Protein AF-A0A258LFC5-F1 (afdb_monomer_lite)

Structure (mmCIF, N/CA/C/O backbone):
data_AF-A0A258LFC5-F1
#
_entry.id   AF-A0A258LFC5-F1
#
loop_
_atom_site.group_PDB
_atom_site.id
_atom_site.type_symbol
_atom_site.label_atom_id
_atom_site.label_alt_id
_atom_site.label_comp_id
_atom_site.label_asym_id
_atom_site.label_entity_id
_atom_site.label_seq_id
_atom_site.pdbx_PDB_ins_code
_atom_site.Cartn_x
_atom_site.Cartn_y
_atom_site.Cartn_z
_atom_site.occupancy
_atom_site.B_iso_or_equiv
_atom_site.auth_seq_id
_atom_site.auth_comp_id
_atom_site.auth_asym_id
_atom_site.auth_atom_id
_atom_site.pdbx_PDB_model_num
ATOM 1 N N . LYS A 1 1 ? 12.506 7.052 -19.340 1.00 62.56 1 LYS A N 1
ATOM 2 C CA . LYS A 1 1 ? 12.121 6.860 -17.921 1.00 62.56 1 LYS A CA 1
ATOM 3 C C . LYS A 1 1 ? 11.369 8.107 -17.477 1.00 62.56 1 LYS A C 1
ATOM 5 O O . LYS A 1 1 ? 11.864 9.192 -17.758 1.00 62.56 1 LYS A O 1
ATOM 10 N N . ALA A 1 2 ? 10.180 7.971 -16.891 1.00 72.69 2 ALA A N 1
ATOM 11 C CA . ALA A 1 2 ? 9.405 9.106 -16.388 1.00 72.69 2 ALA A CA 1
ATOM 12 C C . ALA A 1 2 ? 10.000 9.558 -15.043 1.00 72.69 2 ALA A C 1
ATOM 14 O O . ALA A 1 2 ? 9.606 9.068 -13.994 1.00 72.69 2 ALA A O 1
ATOM 15 N N . ILE A 1 3 ? 11.028 10.407 -15.094 1.00 89.56 3 ILE A N 1
ATOM 16 C CA . ILE A 1 3 ? 11.661 11.010 -13.914 1.00 89.56 3 ILE A CA 1
ATOM 17 C C . ILE A 1 3 ? 11.184 12.461 -13.855 1.00 89.56 3 ILE A C 1
ATOM 19 O O . ILE A 1 3 ? 11.328 13.193 -14.834 1.00 89.56 3 ILE A O 1
ATOM 23 N N . MET A 1 4 ? 10.588 12.851 -12.731 1.00 89.81 4 MET A N 1
ATOM 24 C CA . MET A 1 4 ? 10.100 14.210 -12.481 1.00 89.81 4 MET A CA 1
ATOM 25 C C . MET A 1 4 ? 11.083 14.982 -11.592 1.00 89.81 4 MET A C 1
ATOM 27 O O . MET A 1 4 ? 12.017 14.407 -11.030 1.00 89.81 4 MET A O 1
ATOM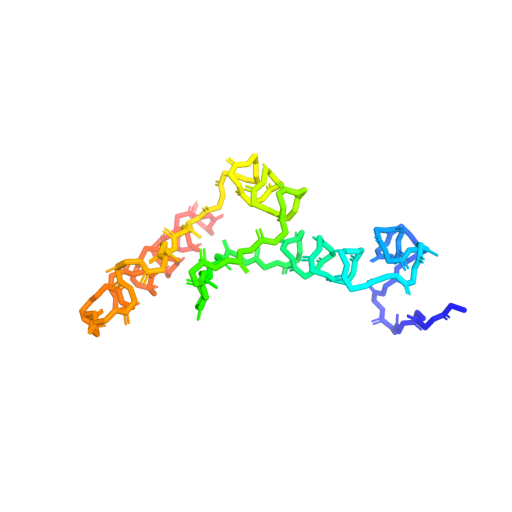 31 N N . ASN A 1 5 ? 10.881 16.295 -11.455 1.00 94.12 5 ASN A N 1
ATOM 32 C CA . ASN A 1 5 ? 11.672 17.109 -10.530 1.00 94.12 5 ASN A CA 1
ATOM 33 C C . ASN A 1 5 ? 11.622 16.514 -9.112 1.00 94.12 5 ASN A C 1
ATOM 35 O O . ASN A 1 5 ? 10.545 16.203 -8.613 1.00 94.12 5 ASN A O 1
ATOM 39 N N . GLY A 1 6 ? 12.790 16.365 -8.481 1.00 91.31 6 GLY A N 1
ATOM 40 C CA . GLY A 1 6 ? 12.928 15.732 -7.164 1.00 91.31 6 GLY A CA 1
ATOM 41 C C . GLY A 1 6 ? 13.106 14.210 -7.196 1.00 91.31 6 GLY A C 1
ATOM 42 O O . GLY A 1 6 ? 13.292 13.604 -6.146 1.00 91.31 6 GLY A O 1
ATOM 43 N N . MET A 1 7 ? 13.100 13.580 -8.376 1.00 93.25 7 MET A N 1
ATOM 44 C CA . MET A 1 7 ? 13.358 12.147 -8.522 1.00 93.25 7 MET A CA 1
ATOM 45 C C . MET A 1 7 ? 14.728 11.862 -9.140 1.00 93.25 7 MET A C 1
ATOM 47 O O . MET A 1 7 ? 15.233 12.629 -9.959 1.00 93.25 7 MET A O 1
ATOM 51 N N . ASN A 1 8 ? 15.299 10.709 -8.796 1.00 93.38 8 ASN A N 1
ATOM 52 C CA . ASN A 1 8 ? 16.454 10.137 -9.480 1.00 93.38 8 ASN A CA 1
ATOM 53 C C . ASN A 1 8 ? 16.068 8.803 -10.155 1.00 93.38 8 ASN A C 1
ATOM 55 O O . ASN A 1 8 ? 14.915 8.368 -10.108 1.00 93.38 8 ASN A O 1
ATOM 59 N N . ALA A 1 9 ? 17.023 8.162 -10.831 1.00 92.56 9 ALA A N 1
ATOM 60 C CA . ALA A 1 9 ? 16.763 6.911 -11.542 1.00 92.56 9 ALA A CA 1
ATOM 61 C C . ALA A 1 9 ? 16.452 5.728 -10.607 1.00 92.56 9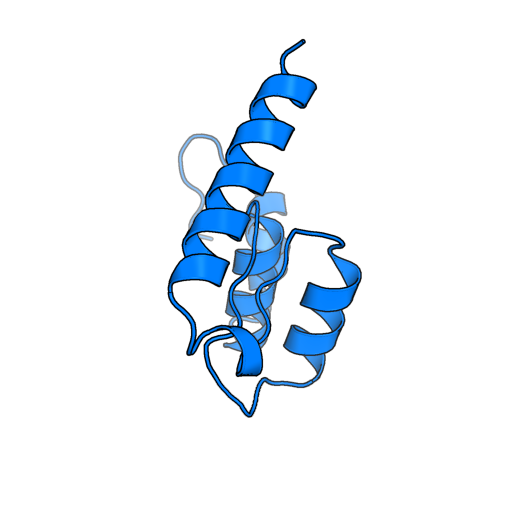 ALA A C 1
ATOM 63 O O . ALA A 1 9 ? 15.660 4.865 -10.996 1.00 92.56 9 ALA A O 1
ATOM 64 N N . GLU A 1 10 ? 17.035 5.710 -9.404 1.00 92.94 10 GLU A N 1
ATOM 65 C CA . GLU A 1 10 ? 16.831 4.675 -8.378 1.00 92.94 10 GLU A CA 1
ATOM 66 C C . GLU A 1 10 ? 15.371 4.660 -7.921 1.00 92.94 10 GLU A C 1
ATOM 68 O O . GLU A 1 10 ? 14.787 3.594 -7.750 1.00 92.94 10 GLU A O 1
ATOM 73 N N . HIS A 1 11 ? 14.716 5.830 -7.884 1.00 92.25 11 HIS A N 1
ATOM 74 C CA . HIS A 1 11 ? 13.296 5.915 -7.535 1.00 92.25 11 HIS A CA 1
ATOM 75 C C . HIS A 1 11 ? 12.358 5.161 -8.491 1.00 92.25 11 HIS A C 1
ATOM 77 O O . HIS A 1 11 ? 11.197 4.915 -8.178 1.00 92.25 11 HIS A O 1
ATOM 83 N N . THR A 1 12 ? 12.845 4.812 -9.685 1.00 92.19 12 THR A N 1
ATOM 84 C CA . THR A 1 12 ? 12.066 4.094 -10.702 1.00 92.19 12 THR A CA 1
ATOM 85 C C . THR A 1 12 ? 12.503 2.641 -10.884 1.00 92.19 12 THR A C 1
ATOM 87 O O . THR A 1 12 ? 11.936 1.940 -11.719 1.00 92.19 12 THR A O 1
ATOM 90 N N . GLU A 1 13 ? 13.510 2.179 -10.139 1.00 93.19 13 GLU A N 1
ATOM 91 C CA . GLU A 1 13 ? 14.136 0.869 -10.351 1.00 93.19 13 GLU A CA 1
ATOM 92 C C . GLU A 1 13 ? 13.151 -0.284 -10.151 1.00 93.19 13 GLU A C 1
ATOM 94 O O . GLU A 1 13 ? 13.062 -1.176 -10.996 1.00 93.19 13 GLU A O 1
ATOM 99 N N . MET A 1 14 ? 12.326 -0.205 -9.106 1.00 92.88 14 MET A N 1
ATOM 100 C CA . MET A 1 14 ? 11.329 -1.229 -8.783 1.00 92.88 14 MET A CA 1
ATOM 101 C C . MET A 1 14 ? 10.231 -1.383 -9.848 1.00 92.88 14 MET A C 1
ATOM 103 O O . MET A 1 14 ? 9.566 -2.409 -9.903 1.00 92.88 14 MET A O 1
ATOM 107 N N . TYR A 1 15 ? 10.068 -0.392 -10.729 1.00 93.75 15 TYR A N 1
ATOM 108 C CA . TYR A 1 15 ? 9.084 -0.407 -11.813 1.00 93.75 15 TYR A CA 1
ATOM 109 C C . TYR A 1 15 ? 9.656 -0.918 -13.146 1.00 93.75 15 TYR A C 1
ATOM 111 O O . TYR A 1 15 ? 8.940 -0.947 -14.148 1.00 93.75 15 TYR A O 1
ATOM 119 N N . SER A 1 16 ? 10.945 -1.276 -13.194 1.00 93.19 16 SER A N 1
ATOM 120 C CA . SER A 1 16 ? 11.671 -1.559 -14.442 1.00 93.19 16 SER A CA 1
ATOM 121 C C . SER A 1 16 ? 11.111 -2.735 -15.246 1.00 93.19 16 SER A C 1
ATOM 123 O O . SER A 1 16 ? 11.130 -2.678 -16.475 1.00 93.19 16 SER A O 1
ATOM 125 N N . ASP A 1 17 ? 10.531 -3.728 -14.572 1.00 95.25 17 ASP A N 1
ATOM 126 C CA . ASP A 1 17 ? 9.916 -4.895 -15.214 1.00 95.25 17 ASP A CA 1
ATOM 127 C C . ASP A 1 17 ? 8.585 -4.579 -15.920 1.00 95.25 17 ASP A C 1
ATOM 129 O O . ASP A 1 17 ? 8.081 -5.405 -16.678 1.00 95.25 17 ASP A O 1
ATOM 133 N N . ALA A 1 18 ? 8.001 -3.394 -15.694 1.00 94.62 18 ALA A N 1
ATOM 134 C CA . ALA A 1 18 ? 6.764 -2.929 -16.333 1.00 94.62 18 ALA A CA 1
A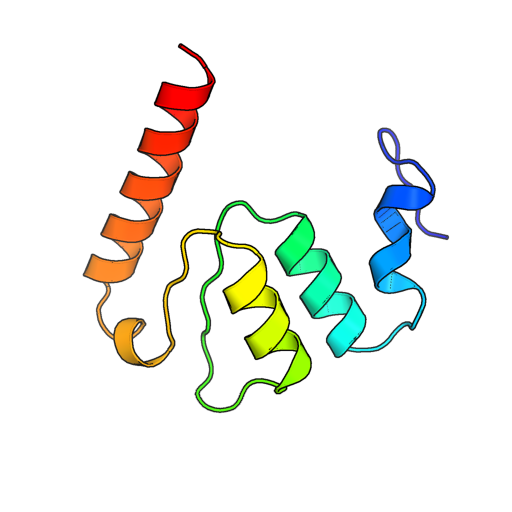TOM 135 C C . ALA A 1 18 ? 5.567 -3.903 -16.212 1.00 94.62 18 ALA A C 1
ATOM 137 O O . ALA A 1 18 ? 4.708 -3.970 -17.093 1.00 94.62 18 ALA A O 1
ATOM 138 N N . THR A 1 19 ? 5.491 -4.650 -15.107 1.00 97.19 19 THR A N 1
ATOM 139 C CA . THR A 1 19 ? 4.379 -5.554 -14.781 1.00 97.19 19 THR A CA 1
ATOM 140 C C . THR A 1 19 ? 3.459 -4.956 -13.716 1.00 97.19 19 THR A C 1
ATOM 142 O O . THR A 1 19 ? 3.843 -4.051 -12.975 1.00 97.19 19 THR A O 1
ATOM 145 N N . ASN A 1 20 ? 2.249 -5.507 -13.575 1.00 96.56 20 ASN A N 1
ATOM 146 C CA . ASN A 1 20 ? 1.353 -5.145 -12.469 1.00 96.56 20 ASN A CA 1
ATOM 147 C C . ASN A 1 20 ? 1.993 -5.428 -11.101 1.00 96.56 20 ASN A C 1
ATOM 149 O O . ASN A 1 20 ? 1.807 -4.654 -10.166 1.00 96.56 20 ASN A O 1
ATOM 153 N N . THR A 1 21 ? 2.768 -6.512 -10.988 1.00 97.62 21 THR A N 1
ATOM 154 C CA . THR A 1 21 ? 3.520 -6.828 -9.769 1.00 97.62 21 THR A CA 1
ATOM 155 C C . THR A 1 21 ? 4.519 -5.721 -9.465 1.00 97.62 21 THR A C 1
ATOM 157 O O . THR A 1 21 ? 4.423 -5.123 -8.402 1.00 97.62 21 THR A O 1
ATOM 160 N N . ALA A 1 22 ? 5.393 -5.367 -10.413 1.00 97.44 22 ALA A N 1
ATOM 161 C CA . ALA A 1 22 ? 6.378 -4.295 -10.248 1.00 97.44 22 ALA A CA 1
ATOM 162 C C . ALA A 1 22 ? 5.732 -2.950 -9.867 1.00 97.44 22 ALA A C 1
ATOM 164 O O . ALA A 1 22 ? 6.234 -2.233 -9.002 1.00 97.44 22 ALA A O 1
ATOM 165 N N . LEU A 1 23 ? 4.569 -2.64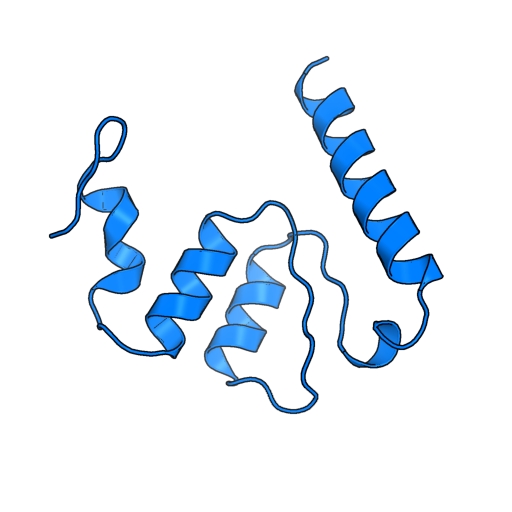2 -10.453 1.00 96.38 23 LEU A N 1
ATOM 166 C CA . LEU A 1 23 ? 3.789 -1.451 -10.115 1.00 96.38 23 LEU A CA 1
ATOM 167 C C . LEU A 1 23 ? 3.321 -1.466 -8.653 1.00 96.38 23 LEU A C 1
ATOM 169 O O . LEU A 1 23 ? 3.511 -0.479 -7.942 1.00 96.38 23 LEU A O 1
ATOM 173 N N . ASN A 1 24 ? 2.775 -2.591 -8.188 1.00 97.31 24 ASN A N 1
ATOM 174 C CA . ASN A 1 24 ? 2.345 -2.756 -6.799 1.00 97.31 24 ASN A CA 1
ATOM 175 C C . ASN A 1 24 ? 3.525 -2.733 -5.816 1.00 97.31 24 ASN A C 1
ATOM 177 O O . ASN A 1 24 ? 3.429 -2.086 -4.777 1.00 97.31 24 ASN A O 1
ATOM 181 N N . LEU A 1 25 ? 4.643 -3.398 -6.138 1.00 97.31 25 LEU A N 1
ATOM 182 C CA . LEU A 1 25 ? 5.845 -3.393 -5.297 1.00 97.31 25 LEU A CA 1
ATOM 183 C C . LEU A 1 25 ? 6.373 -1.967 -5.113 1.00 97.31 25 LEU A C 1
ATOM 185 O O . LEU A 1 25 ? 6.585 -1.530 -3.983 1.00 97.31 25 LEU A O 1
ATOM 189 N N . GLY A 1 26 ? 6.495 -1.213 -6.210 1.00 96.31 26 GLY A N 1
ATOM 190 C CA . GLY A 1 26 ? 6.922 0.180 -6.152 1.00 96.31 26 GLY A CA 1
ATOM 191 C C . GLY A 1 26 ? 5.964 1.053 -5.336 1.00 96.31 26 GLY A C 1
ATOM 192 O O . GLY A 1 26 ? 6.412 1.829 -4.496 1.00 96.31 26 GLY A O 1
ATOM 193 N N . ALA A 1 27 ? 4.647 0.891 -5.512 1.00 96.00 27 ALA A N 1
ATOM 194 C CA . ALA A 1 27 ? 3.654 1.606 -4.706 1.00 96.00 27 ALA A CA 1
ATOM 195 C C . ALA A 1 27 ? 3.817 1.315 -3.204 1.00 96.00 27 ALA A C 1
ATOM 197 O O . ALA A 1 27 ? 3.855 2.244 -2.398 1.00 96.00 27 ALA A O 1
ATOM 198 N N . ILE A 1 28 ? 3.999 0.045 -2.828 1.00 97.25 28 ILE A N 1
ATOM 199 C CA . ILE A 1 28 ? 4.253 -0.352 -1.437 1.00 97.25 28 ILE A CA 1
ATOM 200 C C . ILE A 1 28 ? 5.541 0.290 -0.918 1.00 97.25 28 ILE A C 1
ATOM 202 O O . ILE A 1 28 ? 5.554 0.774 0.210 1.00 97.25 28 ILE A O 1
ATOM 206 N N . SER A 1 29 ? 6.617 0.336 -1.709 1.00 95.88 29 SER A N 1
ATOM 207 C CA . SER A 1 29 ? 7.892 0.941 -1.300 1.00 95.88 29 SER A CA 1
ATOM 208 C C . SER A 1 29 ? 7.778 2.414 -0.916 1.00 95.88 29 SER A C 1
ATOM 210 O O . SER A 1 29 ? 8.425 2.817 0.051 1.00 95.88 29 SER A O 1
ATOM 212 N N . TYR A 1 30 ? 6.920 3.177 -1.593 1.00 94.25 30 TYR A N 1
ATOM 213 C CA . TYR A 1 30 ? 6.747 4.621 -1.378 1.00 94.25 30 TYR A CA 1
ATOM 214 C C . TYR A 1 30 ? 5.511 5.014 -0.556 1.00 94.25 30 TYR A C 1
ATOM 216 O O . TYR A 1 30 ? 5.201 6.196 -0.476 1.00 94.25 30 TYR A O 1
ATOM 224 N N . SER A 1 31 ? 4.804 4.051 0.040 1.00 95.62 31 SER A N 1
ATOM 225 C CA . SER A 1 31 ? 3.654 4.314 0.923 1.00 95.62 31 SER A CA 1
ATOM 226 C C . SER A 1 31 ? 4.047 4.242 2.398 1.00 95.62 31 SER A C 1
ATOM 228 O O . SER A 1 31 ? 4.952 3.485 2.733 1.00 95.62 31 SER A O 1
ATOM 230 N N . ASP A 1 32 ? 3.346 4.933 3.289 1.00 94.81 32 ASP A N 1
ATOM 231 C CA . ASP A 1 32 ? 3.580 4.818 4.740 1.00 94.81 32 ASP A CA 1
ATOM 232 C C . ASP A 1 32 ? 2.847 3.611 5.342 1.00 94.81 32 ASP A C 1
ATOM 234 O O . ASP A 1 32 ? 3.377 2.925 6.208 1.00 94.81 32 ASP A O 1
ATOM 238 N N . ALA A 1 33 ? 1.683 3.262 4.788 1.00 96.38 33 ALA A N 1
ATOM 239 C CA . ALA A 1 33 ? 0.880 2.099 5.160 1.00 96.38 33 ALA A CA 1
ATOM 240 C C . ALA A 1 33 ? 0.235 1.444 3.931 1.00 96.38 33 ALA A C 1
ATOM 242 O O . ALA A 1 33 ? 0.213 2.022 2.841 1.00 96.38 33 ALA A O 1
ATOM 243 N N . VAL A 1 34 ? -0.304 0.231 4.092 1.00 97.56 34 VAL A N 1
ATOM 244 C CA . VAL A 1 34 ? -0.941 -0.521 2.998 1.00 97.56 34 VAL A CA 1
ATOM 245 C C . VAL A 1 34 ? -2.284 -1.111 3.430 1.00 97.56 34 VAL A C 1
ATOM 247 O O . VAL A 1 34 ? -2.407 -1.701 4.499 1.00 97.56 34 VAL A O 1
ATOM 250 N N . VAL A 1 35 ? -3.290 -1.008 2.557 1.00 97.31 35 VAL A N 1
ATOM 251 C CA . VAL A 1 35 ? -4.590 -1.675 2.712 1.00 97.31 35 VAL A CA 1
ATOM 252 C C . VAL A 1 35 ? -4.748 -2.744 1.634 1.00 97.31 35 VAL A C 1
ATOM 254 O O . VAL A 1 35 ? -4.711 -2.452 0.438 1.00 97.31 35 VAL A O 1
ATOM 257 N N . CYS A 1 36 ? -4.970 -3.987 2.049 1.00 95.62 36 CYS A N 1
ATOM 258 C CA . CYS A 1 36 ? -5.237 -5.106 1.154 1.00 95.62 36 CYS A CA 1
ATOM 259 C C . CYS A 1 36 ? -6.745 -5.220 0.894 1.00 95.62 36 CYS A C 1
ATOM 261 O O . CYS A 1 36 ? -7.452 -5.862 1.655 1.00 95.62 36 CYS A O 1
ATOM 263 N N . ALA A 1 37 ? -7.251 -4.620 -0.185 1.00 91.75 37 ALA A N 1
ATOM 264 C CA . ALA A 1 37 ? -8.692 -4.567 -0.478 1.00 91.75 37 ALA A CA 1
ATOM 265 C C . ALA A 1 37 ? -9.222 -5.727 -1.351 1.00 91.75 37 ALA A C 1
ATOM 267 O O . ALA A 1 37 ? -10.305 -5.627 -1.929 1.00 91.75 37 ALA A O 1
ATOM 268 N N . CYS A 1 38 ? -8.476 -6.825 -1.483 1.00 92.12 38 CYS A N 1
ATOM 269 C CA . CYS A 1 38 ? -8.956 -8.021 -2.170 1.00 92.12 38 CYS A CA 1
ATOM 270 C C . CYS A 1 38 ? -8.513 -9.307 -1.469 1.00 92.12 38 CYS A C 1
ATOM 272 O O . CYS A 1 38 ? -7.443 -9.371 -0.868 1.00 92.12 38 CYS A O 1
ATOM 274 N N . GLU A 1 39 ? -9.348 -10.339 -1.586 1.00 92.94 39 GLU A N 1
ATOM 275 C CA . GLU A 1 39 ? -9.105 -11.657 -0.991 1.00 92.94 39 GLU A CA 1
ATOM 276 C C . GLU A 1 39 ? -7.900 -12.363 -1.627 1.00 92.94 39 GLU A C 1
ATOM 278 O O . GLU A 1 39 ? -7.096 -12.990 -0.942 1.00 92.94 39 GLU A O 1
ATOM 283 N N . ASN A 1 40 ? -7.750 -12.220 -2.948 1.00 95.56 40 ASN A N 1
ATOM 284 C CA . ASN A 1 40 ? -6.728 -12.904 -3.732 1.00 95.56 40 ASN A CA 1
ATOM 285 C C . ASN A 1 40 ? -5.709 -11.898 -4.280 1.00 95.56 40 ASN A C 1
ATOM 287 O O . ASN A 1 40 ? -5.921 -11.284 -5.328 1.00 95.56 40 ASN A O 1
ATOM 291 N N . ILE A 1 41 ? -4.591 -11.752 -3.568 1.00 95.38 41 ILE A N 1
ATOM 292 C CA . ILE A 1 41 ? -3.438 -10.937 -3.971 1.00 95.38 41 ILE A CA 1
ATOM 293 C C . ILE A 1 41 ? -2.358 -11.853 -4.549 1.00 95.38 41 ILE A C 1
ATOM 295 O O . ILE A 1 41 ? -2.165 -12.977 -4.089 1.00 95.38 41 ILE A O 1
ATOM 299 N N . ASN A 1 42 ? -1.626 -11.367 -5.553 1.00 96.88 42 ASN A N 1
ATOM 300 C CA . ASN A 1 42 ? -0.443 -12.054 -6.065 1.00 96.88 42 ASN A CA 1
ATOM 301 C C . ASN A 1 42 ? 0.551 -12.366 -4.921 1.00 96.88 42 ASN A C 1
ATOM 303 O O . ASN A 1 42 ? 0.886 -11.487 -4.128 1.00 96.88 42 ASN A O 1
ATOM 307 N N . GLU A 1 43 ? 1.043 -13.606 -4.849 1.00 97.12 43 GLU A N 1
ATOM 308 C CA . GLU A 1 43 ? 1.872 -14.083 -3.730 1.00 97.12 43 GLU A CA 1
ATOM 309 C C . GLU A 1 43 ? 3.143 -13.254 -3.504 1.00 97.12 43 GLU A C 1
ATOM 311 O O . GLU A 1 43 ? 3.555 -13.045 -2.362 1.00 97.12 43 GLU A O 1
ATOM 316 N N . GLU A 1 44 ? 3.756 -12.746 -4.575 1.00 97.25 44 GLU A N 1
ATOM 317 C CA . GLU A 1 44 ? 4.953 -11.911 -4.490 1.00 97.25 44 GLU A CA 1
ATOM 318 C C . GLU A 1 44 ? 4.644 -10.566 -3.829 1.00 97.25 44 GLU A C 1
ATOM 320 O O . GLU A 1 44 ? 5.359 -10.143 -2.919 1.00 97.25 44 GLU A O 1
ATOM 325 N N . VAL A 1 45 ? 3.528 -9.941 -4.213 1.00 97.38 45 VAL A N 1
ATOM 326 C CA . VAL A 1 45 ? 3.042 -8.694 -3.607 1.00 97.38 45 VAL A CA 1
ATOM 327 C C . VAL A 1 45 ? 2.715 -8.913 -2.129 1.00 97.38 45 VAL A C 1
ATOM 329 O O . VAL A 1 45 ? 3.139 -8.127 -1.282 1.00 97.38 45 VAL A O 1
ATOM 332 N N . LEU A 1 46 ? 2.028 -10.014 -1.796 1.00 96.06 46 LEU A N 1
ATOM 333 C CA . LEU A 1 46 ? 1.680 -10.351 -0.413 1.00 96.06 46 LEU A CA 1
ATOM 334 C C . LEU A 1 46 ? 2.928 -10.598 0.450 1.00 96.06 46 LEU A C 1
ATOM 336 O O . LEU A 1 46 ? 3.005 -10.165 1.601 1.00 96.06 46 LEU A O 1
ATOM 340 N N . LYS A 1 47 ? 3.934 -11.282 -0.098 1.00 96.81 47 LYS A N 1
ATOM 341 C CA . LYS A 1 47 ? 5.210 -11.497 0.589 1.00 96.81 47 LYS A CA 1
ATOM 342 C C . LYS A 1 47 ? 5.957 -10.183 0.798 1.00 96.81 47 LYS A C 1
ATOM 344 O O . LYS A 1 47 ? 6.557 -9.986 1.854 1.00 96.81 47 LYS A O 1
ATOM 349 N N . PHE A 1 48 ? 5.932 -9.296 -0.192 1.00 97.50 48 PHE A N 1
ATOM 350 C CA . PHE A 1 48 ? 6.612 -8.012 -0.119 1.00 97.50 48 PHE A CA 1
ATOM 351 C C . PHE A 1 48 ? 5.980 -7.080 0.916 1.00 97.50 48 PHE A C 1
ATOM 353 O O . PHE A 1 48 ? 6.711 -6.542 1.744 1.00 97.50 48 PHE A O 1
ATOM 360 N N . VAL A 1 49 ? 4.647 -6.950 0.946 1.00 96.31 49 VAL A N 1
ATOM 361 C CA . VAL A 1 49 ? 3.962 -6.114 1.951 1.00 96.31 49 VAL A CA 1
ATOM 362 C C . VAL A 1 49 ? 4.200 -6.625 3.372 1.00 96.31 49 VAL A C 1
ATOM 364 O O . VAL A 1 49 ? 4.492 -5.845 4.266 1.00 96.31 49 VAL A O 1
ATOM 367 N N . LYS A 1 50 ? 4.199 -7.944 3.591 1.00 94.38 50 LYS A N 1
ATOM 368 C CA . LYS A 1 50 ? 4.509 -8.506 4.916 1.00 94.38 50 LYS A CA 1
ATOM 369 C C . LYS A 1 50 ? 5.961 -8.266 5.336 1.00 94.38 50 LYS A C 1
ATOM 371 O O . LYS A 1 50 ? 6.251 -8.194 6.524 1.00 94.38 50 LYS A O 1
ATOM 376 N N . LYS A 1 51 ? 6.882 -8.142 4.374 1.00 97.06 51 LYS A N 1
ATOM 377 C CA . LYS A 1 51 ? 8.301 -7.854 4.627 1.00 97.06 51 LYS A CA 1
ATOM 378 C C . LYS A 1 51 ? 8.586 -6.358 4.795 1.00 97.06 51 LYS A C 1
ATOM 380 O O . LYS A 1 51 ? 9.598 -6.021 5.404 1.00 97.06 51 LYS A O 1
ATOM 385 N N . SER A 1 52 ? 7.742 -5.471 4.261 1.00 95.12 52 SER A N 1
ATOM 386 C CA . SER A 1 52 ? 7.966 -4.021 4.343 1.00 95.12 52 SER A CA 1
ATOM 387 C C . SER A 1 52 ? 7.862 -3.488 5.773 1.00 95.12 52 SER A C 1
ATOM 389 O O . SER A 1 52 ? 8.385 -2.410 6.036 1.00 95.12 52 SER A O 1
ATOM 391 N N . ASN A 1 53 ? 7.247 -4.260 6.682 1.00 91.38 53 ASN A N 1
ATOM 392 C CA . ASN A 1 53 ? 7.054 -3.923 8.094 1.00 91.38 53 ASN A CA 1
ATOM 393 C C . ASN A 1 53 ? 6.358 -2.566 8.289 1.00 91.38 53 ASN A C 1
ATOM 395 O O . ASN A 1 53 ? 6.6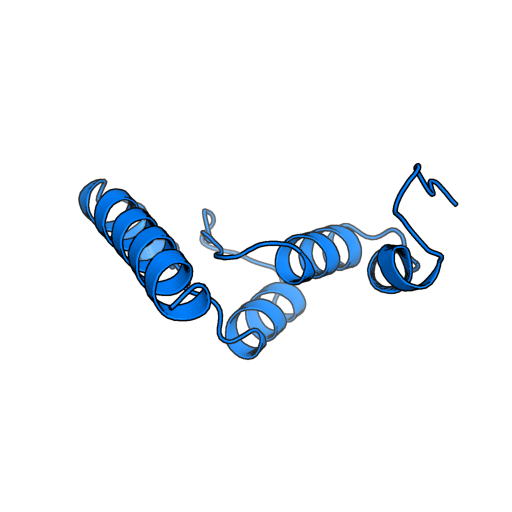55 -1.841 9.233 1.00 91.38 53 ASN A O 1
ATOM 399 N N . LYS A 1 54 ? 5.470 -2.233 7.347 1.00 94.50 54 LYS A N 1
ATOM 400 C CA . LYS A 1 54 ? 4.611 -1.050 7.368 1.00 94.50 54 LYS A CA 1
ATOM 401 C C . LYS A 1 54 ? 3.265 -1.406 8.001 1.00 94.50 54 LYS A C 1
ATOM 403 O O . LYS A 1 54 ? 2.849 -2.562 7.847 1.00 94.50 54 LYS A O 1
ATOM 408 N N . PRO A 1 55 ? 2.563 -0.447 8.630 1.00 96.44 55 PRO A N 1
ATOM 409 C CA . PRO A 1 55 ? 1.184 -0.640 9.056 1.00 96.44 55 PRO A CA 1
ATOM 410 C C . PRO A 1 55 ? 0.333 -1.234 7.924 1.00 96.44 55 PRO A C 1
ATOM 412 O O . PRO A 1 55 ? 0.367 -0.772 6.775 1.00 96.44 55 PRO A O 1
ATOM 415 N N . LEU A 1 56 ? -0.378 -2.320 8.232 1.00 95.75 56 LEU A N 1
ATOM 416 C CA . LEU A 1 56 ? -1.073 -3.154 7.252 1.00 95.75 56 LEU A CA 1
ATOM 417 C C . LEU A 1 56 ? -2.501 -3.445 7.706 1.00 95.75 56 LEU A C 1
ATOM 419 O O . LEU A 1 56 ? -2.714 -4.094 8.728 1.00 95.75 56 LEU A O 1
ATOM 423 N N . LEU A 1 57 ? -3.473 -3.064 6.878 1.00 97.31 57 LEU A N 1
ATOM 424 C CA . LEU A 1 57 ? -4.861 -3.488 7.027 1.00 97.31 57 LEU A CA 1
ATOM 425 C C . LEU A 1 57 ? -5.149 -4.669 6.093 1.00 97.31 57 LEU A C 1
ATOM 427 O O . LEU A 1 57 ? -5.242 -4.510 4.873 1.00 97.31 57 LEU A O 1
ATOM 431 N N . GLU A 1 58 ? -5.271 -5.869 6.664 1.00 95.69 58 GLU A N 1
ATOM 432 C CA . GLU A 1 58 ? -5.604 -7.077 5.903 1.00 95.69 58 GLU A CA 1
ATOM 433 C C . GLU A 1 58 ? -7.064 -7.071 5.421 1.00 95.69 58 GLU A C 1
ATOM 435 O O . GLU A 1 58 ? -7.943 -6.502 6.066 1.00 95.69 58 GLU A O 1
ATOM 440 N N . PHE A 1 59 ? -7.340 -7.763 4.309 1.00 95.94 59 PHE A N 1
ATOM 441 C CA . PHE A 1 59 ? -8.654 -7.792 3.649 1.00 95.94 59 PHE A CA 1
ATOM 442 C C . PHE A 1 59 ? -9.818 -8.097 4.591 1.00 95.94 59 PHE A C 1
ATOM 444 O O . PHE A 1 59 ? -10.818 -7.383 4.585 1.00 95.94 59 PHE A O 1
ATOM 451 N N . ASN A 1 60 ? -9.670 -9.095 5.460 1.00 94.69 60 ASN A N 1
ATOM 452 C CA . ASN A 1 60 ? -10.721 -9.483 6.404 1.00 94.69 60 ASN A CA 1
ATOM 453 C C . ASN A 1 60 ? -11.070 -8.374 7.410 1.00 94.69 60 ASN A C 1
ATOM 455 O O . ASN A 1 60 ? -12.174 -8.359 7.943 1.00 94.69 60 ASN A O 1
ATOM 459 N N . SER A 1 61 ? -10.150 -7.442 7.650 1.00 95.94 61 SER A N 1
ATOM 460 C CA . SER A 1 61 ? -10.344 -6.303 8.546 1.00 95.94 61 SER A CA 1
ATOM 461 C C . SER A 1 61 ? -10.931 -5.081 7.830 1.00 95.94 61 SER A C 1
ATOM 463 O O . SER A 1 61 ? -11.387 -4.156 8.496 1.00 95.94 61 SER A O 1
ATOM 465 N N . THR A 1 62 ? -10.972 -5.073 6.491 1.00 96.12 62 THR A N 1
ATOM 466 C CA . THR A 1 62 ? -11.480 -3.941 5.687 1.00 96.12 62 THR A CA 1
ATOM 467 C C . THR A 1 62 ? -13.001 -3.784 5.702 1.00 96.12 62 THR A C 1
ATOM 469 O O . THR A 1 62 ? -13.516 -2.759 5.266 1.00 96.12 62 THR A O 1
ATOM 472 N N . SER A 1 63 ? -13.756 -4.765 6.201 1.00 94.88 63 SER A N 1
ATOM 473 C CA . SER A 1 63 ? -15.214 -4.627 6.325 1.00 94.88 63 SER A CA 1
ATOM 474 C C . SER A 1 63 ? -15.636 -3.727 7.486 1.00 94.88 63 SER A C 1
ATOM 476 O O . SER A 1 63 ? -16.773 -3.261 7.511 1.00 94.88 63 SER A O 1
ATOM 478 N N . ASP A 1 64 ? -14.747 -3.523 8.459 1.00 96.38 64 ASP A N 1
ATOM 479 C CA . ASP A 1 64 ? -14.994 -2.682 9.623 1.00 96.38 64 ASP A CA 1
ATOM 480 C 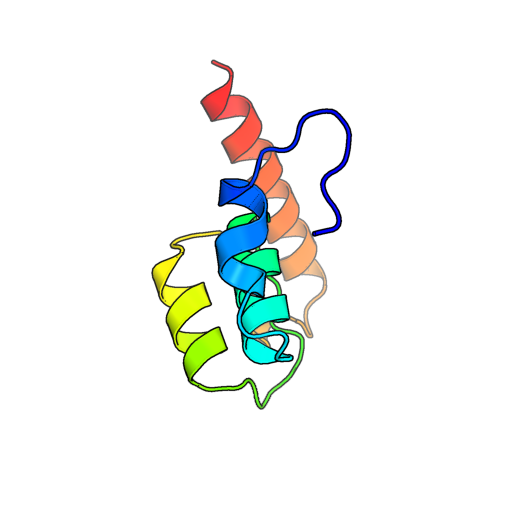C . ASP A 1 64 ? -14.332 -1.317 9.425 1.00 96.38 64 ASP A C 1
ATOM 482 O O . ASP A 1 64 ? -13.110 -1.195 9.317 1.00 96.38 64 ASP A O 1
ATOM 486 N N . TYR A 1 65 ? -15.168 -0.285 9.363 1.00 93.94 65 TYR A N 1
ATOM 487 C CA . TYR A 1 65 ? -14.737 1.091 9.165 1.00 93.94 65 TYR A CA 1
ATOM 488 C C . TYR A 1 65 ? -13.814 1.586 10.290 1.00 93.94 65 TYR A C 1
ATOM 490 O O . TYR A 1 65 ? -12.878 2.337 10.015 1.00 93.94 65 TYR A O 1
ATOM 498 N N . GLU A 1 66 ? -14.016 1.135 11.531 1.00 97.69 66 GLU A N 1
ATOM 499 C CA . GLU A 1 66 ? -13.190 1.555 12.673 1.00 97.69 66 GLU A CA 1
ATOM 500 C C . GLU A 1 66 ? -11.718 1.152 12.492 1.00 97.69 66 GLU A C 1
ATOM 502 O O . GLU A 1 66 ? -10.810 1.856 12.932 1.00 97.69 66 GLU A O 1
ATOM 507 N N . ASN A 1 67 ? -11.446 0.069 11.757 1.00 97.62 67 ASN A N 1
ATOM 508 C CA . ASN A 1 67 ? -10.073 -0.347 11.476 1.00 97.62 67 ASN A CA 1
ATOM 509 C C . ASN A 1 67 ? -9.326 0.637 10.568 1.00 97.62 67 ASN A C 1
ATOM 511 O O . ASN A 1 67 ? -8.111 0.773 10.694 1.00 97.62 67 ASN A O 1
ATOM 515 N N . TYR A 1 68 ? -10.028 1.349 9.682 1.00 97.19 68 TYR A N 1
ATOM 516 C CA . TYR A 1 68 ? -9.411 2.421 8.902 1.00 97.19 68 TYR A CA 1
ATOM 517 C C . TYR A 1 68 ? -9.056 3.609 9.787 1.00 97.19 68 TYR A C 1
ATOM 519 O O . TYR A 1 68 ? -7.964 4.152 9.652 1.00 97.19 68 TYR A O 1
ATOM 527 N N . TYR A 1 69 ? -9.955 3.994 10.698 1.00 96.25 69 TYR A N 1
ATOM 528 C CA . TYR A 1 69 ? -9.681 5.061 11.658 1.00 96.25 69 TYR A CA 1
ATOM 529 C C . TYR A 1 69 ? -8.436 4.741 12.496 1.00 96.25 69 TYR A C 1
ATOM 531 O O . TYR A 1 69 ? -7.507 5.544 12.534 1.00 96.25 69 TYR A O 1
ATOM 539 N N . ASN A 1 70 ? -8.362 3.530 13.055 1.00 96.31 70 ASN A N 1
ATOM 540 C CA . ASN A 1 70 ? -7.204 3.077 13.829 1.00 96.31 70 ASN A CA 1
ATOM 541 C C . ASN A 1 70 ? -5.897 3.114 13.019 1.00 96.31 70 ASN A C 1
ATOM 543 O O . ASN A 1 70 ? -4.879 3.563 13.537 1.00 96.31 70 ASN A O 1
ATOM 547 N N . LEU A 1 71 ? -5.928 2.694 11.748 1.00 96.56 71 LEU A N 1
ATOM 548 C CA . LEU A 1 71 ? -4.761 2.756 10.864 1.00 96.56 71 LEU A CA 1
ATOM 549 C C . LEU A 1 71 ? -4.289 4.203 10.647 1.00 96.56 71 LEU A C 1
ATOM 551 O O . LEU A 1 71 ? -3.094 4.475 10.683 1.00 96.56 71 LEU A O 1
ATOM 555 N N . TYR A 1 72 ? -5.211 5.145 10.425 1.00 95.00 72 TYR A N 1
ATOM 556 C CA . TYR A 1 72 ? -4.850 6.555 10.256 1.00 95.00 72 TYR A CA 1
ATOM 557 C C . TYR A 1 72 ? -4.284 7.176 11.539 1.00 95.00 72 TYR A C 1
ATOM 559 O O . TYR A 1 72 ? -3.318 7.932 11.459 1.00 95.00 72 TYR A O 1
ATOM 567 N N . GLU A 1 73 ? -4.840 6.843 12.706 1.00 95.06 73 GLU A N 1
ATOM 568 C CA . GLU A 1 73 ? -4.307 7.295 13.999 1.00 95.06 73 GLU A CA 1
ATOM 569 C C . GLU A 1 73 ? -2.903 6.730 14.271 1.00 95.06 73 GLU A C 1
ATOM 571 O O . GLU A 1 73 ? -2.046 7.450 14.788 1.00 95.06 73 GLU A O 1
ATOM 576 N N . GLU A 1 74 ? -2.643 5.471 13.895 1.00 93.50 74 GLU A N 1
ATOM 577 C CA . GLU A 1 74 ? -1.316 4.844 13.978 1.00 93.50 74 GLU A CA 1
ATOM 578 C C . GLU A 1 74 ? -0.296 5.615 13.130 1.00 93.50 74 GLU A C 1
ATOM 580 O O . GLU A 1 74 ? 0.716 6.071 13.661 1.00 93.50 74 GLU A O 1
ATOM 585 N N . ILE A 1 75 ? -0.607 5.863 11.852 1.00 92.88 75 ILE A N 1
ATOM 586 C CA . ILE A 1 75 ? 0.268 6.612 10.933 1.00 92.88 75 ILE A CA 1
ATOM 587 C C . ILE A 1 75 ? 0.536 8.031 11.455 1.00 92.88 75 ILE A C 1
ATOM 589 O O . ILE A 1 75 ? 1.685 8.470 11.505 1.00 92.88 75 ILE A O 1
ATOM 593 N N . ALA A 1 76 ? -0.510 8.752 11.874 1.00 90.81 76 ALA A N 1
ATOM 594 C CA . ALA A 1 76 ? -0.372 10.117 12.382 1.00 90.81 76 ALA A CA 1
ATOM 595 C C . ALA A 1 76 ? 0.469 10.173 13.670 1.00 90.81 76 ALA A C 1
ATOM 597 O O . ALA A 1 76 ? 1.242 11.109 13.881 1.00 90.81 76 ALA A O 1
ATOM 598 N N . SER A 1 77 ? 0.346 9.161 14.531 1.00 88.81 77 SER A N 1
ATOM 599 C CA . SER A 1 77 ? 1.126 9.062 15.766 1.00 88.81 77 SER A CA 1
ATOM 600 C C . SER A 1 77 ? 2.598 8.743 15.496 1.00 88.81 77 SER A C 1
ATOM 602 O O . SER A 1 77 ? 3.473 9.343 16.123 1.00 88.81 77 SER A O 1
ATOM 604 N N . GLU A 1 78 ? 2.893 7.837 14.559 1.00 80.06 78 GLU A N 1
ATOM 605 C CA . GLU A 1 78 ? 4.268 7.537 14.136 1.00 80.06 78 GLU A CA 1
ATOM 606 C C . GLU A 1 78 ? 4.963 8.768 13.539 1.00 80.06 78 GLU A C 1
ATOM 608 O O . GLU A 1 78 ? 6.116 9.047 13.879 1.00 80.06 78 GLU A O 1
ATOM 613 N N . GLU A 1 79 ? 4.256 9.551 12.716 1.00 75.00 79 GLU A N 1
ATOM 614 C CA . GLU A 1 79 ? 4.782 10.795 12.143 1.00 75.00 79 GLU A CA 1
ATOM 615 C C . GLU A 1 79 ? 5.199 11.781 13.247 1.00 75.00 79 GLU A C 1
ATOM 617 O O . GLU A 1 79 ? 6.323 12.287 13.234 1.00 75.00 79 GLU A O 1
ATOM 622 N N . LEU A 1 80 ? 4.346 11.990 14.257 1.00 67.81 80 LEU A N 1
ATOM 623 C CA . LEU A 1 80 ? 4.646 12.871 15.392 1.00 67.81 80 LEU A CA 1
ATOM 624 C C . LEU A 1 80 ? 5.869 12.412 16.197 1.00 67.81 80 LEU A C 1
ATOM 626 O O . LEU A 1 80 ? 6.657 13.253 16.630 1.00 67.81 80 LEU A O 1
ATOM 630 N N . VAL A 1 81 ? 6.047 11.101 16.387 1.00 72.44 81 VAL A N 1
ATOM 631 C CA . VAL A 1 81 ? 7.228 10.540 17.066 1.00 72.44 81 VAL A CA 1
ATOM 632 C C . VAL A 1 81 ? 8.490 10.726 16.224 1.00 72.44 81 VAL A C 1
ATOM 634 O O . VAL A 1 81 ? 9.545 11.012 16.777 1.00 72.44 81 VAL A O 1
ATOM 637 N N . SER A 1 82 ? 8.401 10.596 14.898 1.00 71.94 82 SER A N 1
ATOM 638 C CA . SER A 1 82 ? 9.556 10.742 14.001 1.00 71.94 82 SER A CA 1
ATOM 639 C C . SER A 1 82 ? 10.113 12.172 13.919 1.00 71.94 82 SER A C 1
ATOM 641 O O . SER A 1 82 ? 11.275 12.363 13.557 1.00 71.94 82 SER A O 1
ATOM 643 N N . LEU A 1 83 ? 9.288 13.172 14.252 1.00 66.44 83 LEU A N 1
ATOM 644 C CA . LEU A 1 83 ? 9.628 14.597 14.216 1.00 66.44 83 LEU A CA 1
ATOM 645 C C . LEU A 1 83 ? 10.157 15.146 15.556 1.00 66.44 83 LEU A C 1
ATOM 647 O O . LEU A 1 83 ? 10.647 16.279 15.577 1.00 66.44 83 LEU A O 1
ATOM 651 N N . ALA A 1 84 ? 10.027 14.391 16.652 1.00 55.16 84 ALA A N 1
ATOM 652 C CA . ALA A 1 84 ? 10.414 14.783 18.013 1.00 55.16 84 ALA A CA 1
ATOM 653 C C . ALA A 1 84 ? 11.838 14.330 18.379 1.00 55.16 84 ALA A C 1
ATOM 655 O O . ALA A 1 84 ? 12.527 15.109 19.081 1.00 55.16 84 ALA A O 1
#

Secondary structure (DSSP, 8-state):
----TT--SGGGGGGTT-SHHHHHHHHHHT-SSEE---S---HHHHHHHHHHT--EE-GGGTT-HHHHHHHHHHHHHHHHHHT-

pLDDT: mean 92.28, std 8.51, range [55.16, 97.69]

Radius of gyration: 14.78 Å; chains: 1; bounding box: 32×31×36 Å

Sequence (84 aa):
KAIMNGMNAEHTEMYSDATNTALNLGAISYSDAVVCACENINEEVLKFVKKSNKPLLEFNSTSDYENYYNLYEEIASEELVSLA

Foldseek 3Di:
DPADPPGDPVLCPLCVVVDPLSVLLSVLVPDQEDEDQDPDDDPSSVVSNVVSPHHYHYNVNVVDPVVVVVSVVVSVVVVVVVVD